Protein AF-A0A6V7KKX5-F1 (afdb_monomer_lite)

Sequence (160 aa):
TLRGASKKEKTPPSAPPELLTILPYDEKRMELMEEILKNMKIQHSIIHQACKALNVCHSNKEFIGSSEEIESERLLLLAQLRKRLLQDELKKLSNPAESDTPPPIVESTECAEVLIEHVGLNLQNPCPRSELMEYFLIAVIQGDNVWGSTAINLSVDAPH

InterPro domains:
  IPR051364 Cytokinesis and Rho signaling-related protein [PTHR21538] (30-105)

Structure (mmCIF, N/CA/C/O backbone):
data_AF-A0A6V7KKX5-F1
#
_entry.id   AF-A0A6V7KKX5-F1
#
loop_
_atom_site.group_PDB
_atom_site.id
_atom_site.type_symbol
_atom_site.label_atom_id
_atom_site.label_alt_id
_atom_site.label_comp_id
_atom_site.label_asym_id
_atom_site.label_entity_id
_atom_site.label_seq_id
_atom_site.pdbx_PDB_ins_code
_atom_site.Cartn_x
_atom_site.Cartn_y
_atom_site.Cartn_z
_atom_site.occupancy
_atom_site.B_iso_or_equiv
_atom_site.auth_seq_id
_atom_site.auth_comp_id
_atom_site.auth_asym_id
_atom_site.auth_atom_id
_atom_site.pdbx_PDB_model_num
ATOM 1 N N . THR A 1 1 ? 83.478 0.604 -52.331 1.00 41.00 1 THR A N 1
ATOM 2 C CA . THR A 1 1 ? 83.406 1.013 -50.910 1.00 41.00 1 THR A CA 1
ATOM 3 C C . THR A 1 1 ? 82.179 1.892 -50.724 1.00 41.00 1 THR A C 1
ATOM 5 O O . THR A 1 1 ? 81.949 2.697 -51.611 1.00 41.00 1 THR A O 1
ATOM 8 N N . LEU A 1 2 ? 81.438 1.716 -49.613 1.00 37.50 2 LEU A N 1
ATOM 9 C CA . LEU A 1 2 ? 80.212 2.422 -49.139 1.00 37.50 2 LEU A CA 1
ATOM 10 C C . LEU A 1 2 ? 78.815 1.851 -49.509 1.00 37.50 2 LEU A C 1
ATOM 12 O O . LEU A 1 2 ? 78.156 2.275 -50.446 1.00 37.50 2 LEU A O 1
ATOM 16 N N . ARG A 1 3 ? 78.408 0.856 -48.698 1.00 33.50 3 ARG A N 1
ATOM 17 C CA . ARG A 1 3 ? 77.183 0.726 -47.861 1.00 33.50 3 ARG A CA 1
ATOM 18 C C . ARG A 1 3 ? 75.946 1.618 -48.137 1.00 33.50 3 ARG A C 1
ATOM 20 O O . ARG A 1 3 ? 76.059 2.835 -48.128 1.00 33.50 3 ARG A O 1
ATOM 27 N N . GLY A 1 4 ? 74.749 1.004 -48.108 1.00 33.97 4 GLY A N 1
ATOM 28 C CA . GLY A 1 4 ? 73.462 1.683 -47.848 1.00 33.97 4 GLY A CA 1
ATOM 29 C C . GLY A 1 4 ? 72.225 0.781 -48.009 1.00 33.97 4 GLY A C 1
ATOM 30 O O . GLY A 1 4 ? 71.868 0.450 -49.127 1.00 33.97 4 GLY A O 1
ATOM 31 N N . ALA A 1 5 ? 71.605 0.357 -46.902 1.00 38.81 5 ALA A N 1
ATOM 32 C CA . ALA A 1 5 ? 70.636 -0.745 -46.782 1.00 38.81 5 ALA A CA 1
ATOM 33 C C . ALA A 1 5 ? 69.156 -0.441 -47.138 1.00 38.81 5 ALA A C 1
ATOM 35 O O . ALA A 1 5 ? 68.693 0.695 -47.065 1.00 38.81 5 ALA A O 1
ATOM 36 N N . SER A 1 6 ? 68.427 -1.528 -47.436 1.00 42.44 6 SER A N 1
ATOM 37 C CA . SER A 1 6 ? 66.994 -1.661 -47.746 1.00 42.44 6 SER A CA 1
ATOM 38 C C . SER A 1 6 ? 66.019 -1.101 -46.700 1.00 42.44 6 SER A C 1
ATOM 40 O O . SER A 1 6 ? 66.249 -1.217 -45.497 1.00 42.44 6 SER A O 1
ATOM 42 N N . LYS A 1 7 ? 64.839 -0.656 -47.158 1.00 42.25 7 LYS A N 1
ATOM 43 C CA . LYS A 1 7 ? 63.625 -0.530 -46.332 1.00 42.25 7 LYS A CA 1
ATOM 44 C C . LYS A 1 7 ? 62.550 -1.518 -46.796 1.00 42.25 7 LYS A C 1
ATOM 46 O O . LYS A 1 7 ? 62.268 -1.623 -47.984 1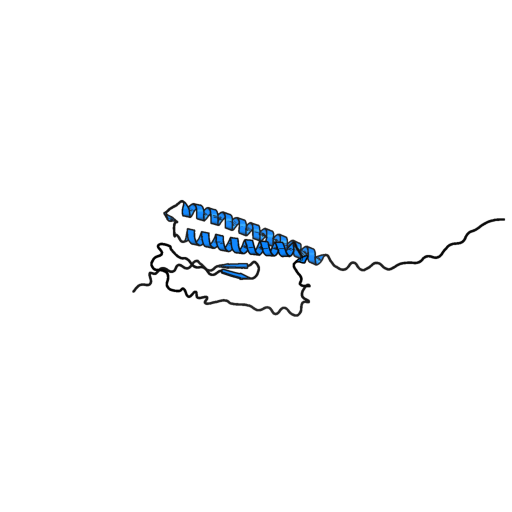.00 42.25 7 LYS A O 1
ATOM 51 N N . LYS A 1 8 ? 62.014 -2.251 -45.815 1.00 39.81 8 LYS A N 1
ATOM 52 C CA . LYS A 1 8 ? 60.920 -3.226 -45.891 1.00 39.81 8 LYS A CA 1
ATOM 53 C C . LYS A 1 8 ? 59.554 -2.533 -45.852 1.00 39.81 8 LYS A C 1
ATOM 55 O O . LYS A 1 8 ? 59.385 -1.518 -45.184 1.00 39.81 8 LYS A O 1
ATOM 60 N N . GLU A 1 9 ? 58.613 -3.173 -46.524 1.00 42.62 9 GLU A N 1
ATOM 61 C CA . GLU A 1 9 ? 57.167 -2.953 -46.575 1.00 42.62 9 GLU A CA 1
ATOM 62 C C . GLU A 1 9 ? 56.462 -3.300 -45.245 1.00 42.62 9 GLU A C 1
ATOM 64 O O . GLU A 1 9 ? 56.857 -4.273 -44.594 1.00 42.62 9 GLU A O 1
ATOM 69 N N . LYS A 1 10 ? 55.421 -2.535 -44.855 1.00 35.72 10 LYS A N 1
ATOM 70 C CA . LYS A 1 10 ? 54.343 -2.968 -43.933 1.00 35.72 10 LYS A CA 1
ATOM 71 C C . LYS A 1 10 ? 53.155 -1.974 -43.909 1.00 35.72 10 LYS A C 1
ATOM 73 O O . LYS A 1 10 ? 53.290 -0.873 -43.389 1.00 35.72 10 LYS A O 1
ATOM 78 N N . THR A 1 11 ? 51.995 -2.363 -44.443 1.00 41.62 11 THR A N 1
ATOM 79 C CA . THR A 1 11 ? 50.636 -1.905 -44.033 1.00 41.62 11 THR A CA 1
ATOM 80 C C . THR A 1 11 ? 50.213 -2.630 -42.734 1.00 41.62 11 THR A C 1
ATOM 82 O O . THR A 1 11 ? 50.917 -3.585 -42.386 1.00 41.62 11 THR A O 1
ATOM 85 N N . PRO A 1 12 ? 49.107 -2.313 -42.001 1.00 64.12 12 PRO A N 1
ATOM 86 C CA . PRO A 1 12 ? 47.961 -1.375 -42.179 1.00 64.12 12 PRO A CA 1
ATOM 87 C C . PRO A 1 12 ? 47.723 -0.567 -40.839 1.00 64.12 12 PRO A C 1
ATOM 89 O O . PRO A 1 12 ? 48.740 -0.347 -40.181 1.00 64.12 12 PRO A O 1
ATOM 92 N N . PRO A 1 13 ? 46.524 -0.173 -40.305 1.00 53.59 13 PRO A N 1
ATOM 93 C CA . PRO A 1 13 ? 45.130 -0.137 -40.801 1.00 53.59 13 PRO A CA 1
ATOM 94 C C . PRO A 1 13 ? 44.250 1.098 -40.417 1.00 53.59 13 PRO A C 1
ATOM 96 O O . PRO A 1 13 ? 44.586 1.915 -39.570 1.00 53.59 13 PRO A O 1
ATOM 99 N N . SER A 1 14 ? 43.075 1.125 -41.065 1.00 43.66 14 SER A N 1
ATOM 100 C CA . SER A 1 14 ? 41.716 1.509 -40.612 1.00 43.66 14 SER A CA 1
ATOM 101 C C . SER A 1 14 ? 41.431 2.845 -39.911 1.00 43.66 14 SER A C 1
ATOM 103 O O . SER A 1 14 ? 41.940 3.148 -38.836 1.00 43.66 14 SER A O 1
ATOM 105 N N . ALA A 1 15 ? 40.454 3.548 -40.493 1.00 55.09 15 ALA A N 1
ATOM 106 C CA . ALA A 1 15 ? 39.715 4.673 -39.933 1.00 55.09 15 ALA A CA 1
ATOM 107 C C . ALA A 1 15 ? 39.167 4.409 -38.510 1.00 55.09 15 ALA A C 1
ATOM 109 O O . ALA A 1 15 ? 38.865 3.257 -38.182 1.00 55.09 15 ALA A O 1
ATOM 110 N N . PRO A 1 16 ? 38.991 5.455 -37.678 1.00 56.84 16 PRO A N 1
ATOM 111 C CA . PRO A 1 16 ? 38.352 5.318 -36.375 1.00 56.84 16 PRO A CA 1
ATOM 112 C C . PRO A 1 16 ? 36.868 4.943 -36.539 1.00 56.84 16 PRO A C 1
ATOM 114 O O . PRO A 1 16 ? 36.201 5.531 -37.394 1.00 56.84 16 PRO A O 1
ATOM 117 N N . PRO A 1 17 ? 36.326 4.021 -35.725 1.00 46.69 17 PRO A N 1
ATOM 118 C CA . PRO A 1 17 ? 34.888 3.831 -35.624 1.00 46.69 17 PRO A CA 1
ATOM 119 C C . PRO A 1 17 ? 34.262 5.080 -34.999 1.00 46.69 17 PRO A C 1
ATOM 121 O O . PRO A 1 17 ? 34.752 5.591 -33.989 1.00 46.69 17 PRO A O 1
ATOM 124 N N . GLU A 1 18 ? 33.177 5.555 -35.603 1.00 46.28 18 GLU A N 1
ATOM 125 C CA . GLU A 1 18 ? 32.271 6.536 -35.018 1.00 46.28 18 GLU A CA 1
ATOM 126 C C . GLU A 1 18 ? 31.894 6.104 -33.595 1.00 46.28 18 GLU A C 1
ATOM 128 O O . GLU A 1 18 ? 31.440 4.982 -33.362 1.00 46.28 18 GLU A O 1
ATOM 133 N N . LEU A 1 19 ? 32.113 7.005 -32.636 1.00 42.16 19 LEU A N 1
ATOM 134 C CA . LEU A 1 19 ? 31.605 6.899 -31.274 1.00 42.16 19 LEU A CA 1
ATOM 135 C C . LEU A 1 19 ? 30.076 6.875 -31.336 1.00 42.16 19 LEU A C 1
ATOM 137 O O . LEU A 1 19 ? 29.421 7.917 -31.338 1.00 42.16 19 LEU A O 1
ATOM 141 N N . LEU A 1 20 ? 29.521 5.668 -31.417 1.00 42.75 20 LEU A N 1
ATOM 142 C CA . LEU A 1 20 ? 28.101 5.423 -31.250 1.00 42.75 20 LEU A CA 1
ATOM 143 C C . LEU A 1 20 ? 27.655 5.997 -29.902 1.00 42.75 20 LEU A C 1
ATOM 145 O O . LEU A 1 20 ? 28.237 5.760 -28.845 1.00 42.75 20 LEU A O 1
ATOM 149 N N . THR A 1 21 ? 26.607 6.792 -29.999 1.00 44.59 21 THR A N 1
ATOM 150 C CA . THR A 1 21 ? 25.854 7.489 -28.968 1.00 44.59 21 THR A CA 1
ATOM 151 C C . THR A 1 21 ? 25.360 6.527 -27.875 1.00 44.59 21 THR A C 1
ATOM 153 O O . THR A 1 21 ? 24.261 5.996 -27.974 1.00 44.59 21 THR A O 1
ATOM 156 N N . ILE A 1 22 ? 26.154 6.281 -26.826 1.00 49.81 22 ILE A N 1
ATOM 157 C CA . ILE A 1 22 ? 25.771 5.396 -25.697 1.00 49.81 22 ILE A CA 1
ATOM 158 C C . ILE A 1 22 ? 25.304 6.184 -24.453 1.00 49.81 22 ILE A C 1
ATOM 160 O O . ILE A 1 22 ? 24.698 5.632 -23.546 1.00 49.81 22 ILE A O 1
ATOM 164 N N . LEU A 1 23 ? 25.484 7.503 -24.413 1.00 48.00 23 LEU A N 1
ATOM 165 C CA . LEU A 1 23 ? 25.345 8.271 -23.169 1.00 48.00 23 LEU A CA 1
ATOM 166 C C . LEU A 1 23 ? 23.920 8.680 -22.706 1.00 48.00 23 LEU A C 1
ATOM 168 O O . LEU A 1 23 ? 23.759 8.865 -21.503 1.00 48.00 23 LEU A O 1
ATOM 172 N N . PRO A 1 24 ? 22.862 8.786 -23.543 1.00 57.12 24 PRO A N 1
ATOM 173 C CA . PRO A 1 24 ? 21.560 9.267 -23.054 1.00 57.12 24 PRO A CA 1
ATOM 174 C C . PRO A 1 24 ? 20.720 8.199 -22.329 1.00 57.12 24 PRO A C 1
ATOM 176 O O . PRO A 1 24 ? 19.731 8.533 -21.679 1.00 57.12 24 PRO A O 1
ATOM 179 N N . TYR A 1 25 ? 21.068 6.913 -22.460 1.00 60.34 25 TYR A N 1
ATOM 180 C CA . TYR A 1 25 ? 20.341 5.819 -21.804 1.00 60.34 25 TYR A CA 1
ATOM 181 C C . TYR A 1 25 ? 20.733 5.673 -20.329 1.00 60.34 25 TYR A C 1
ATOM 183 O O . TYR A 1 25 ? 19.875 5.399 -19.491 1.00 60.34 25 TYR A O 1
ATOM 191 N N . ASP A 1 26 ? 21.999 5.927 -19.999 1.00 76.88 26 ASP A N 1
ATOM 192 C CA . ASP A 1 26 ? 22.492 5.834 -18.624 1.00 76.88 26 ASP A CA 1
ATOM 193 C C . ASP A 1 26 ? 22.019 7.008 -17.755 1.00 76.88 26 ASP A C 1
ATOM 195 O O . ASP A 1 26 ? 21.676 6.798 -16.594 1.00 76.88 26 ASP A O 1
ATOM 199 N N . GLU A 1 27 ? 21.913 8.217 -18.318 1.00 85.19 27 GLU A N 1
ATOM 200 C CA . GLU A 1 27 ? 21.401 9.398 -17.603 1.00 85.19 27 GLU A CA 1
ATOM 201 C C . GLU A 1 27 ? 19.931 9.217 -17.197 1.00 85.19 27 GLU A C 1
ATOM 203 O O . GLU A 1 27 ? 19.605 9.294 -16.015 1.00 85.19 27 GLU A O 1
ATOM 208 N N . LYS A 1 28 ? 19.057 8.829 -18.138 1.00 86.25 28 LYS A N 1
ATOM 209 C CA . LYS A 1 28 ? 17.633 8.562 -17.850 1.00 86.25 28 LYS A CA 1
ATOM 210 C C . LYS A 1 28 ? 17.426 7.445 -16.829 1.00 86.25 28 LYS A C 1
ATOM 212 O O . LYS A 1 28 ? 16.509 7.502 -16.014 1.00 86.25 28 LYS A O 1
ATOM 217 N N . ARG A 1 29 ? 18.261 6.401 -16.871 1.00 87.25 29 ARG A N 1
ATOM 218 C CA . ARG A 1 29 ? 18.219 5.320 -15.876 1.00 87.25 29 ARG A CA 1
ATOM 219 C C . ARG A 1 29 ? 18.624 5.818 -14.499 1.00 87.25 29 ARG A C 1
ATOM 221 O O . ARG A 1 29 ? 17.995 5.434 -13.519 1.00 87.25 29 ARG A O 1
ATOM 228 N N . MET A 1 30 ? 19.654 6.656 -14.426 1.00 89.62 30 MET A N 1
ATOM 229 C CA . MET A 1 30 ? 20.114 7.247 -13.174 1.00 89.62 30 MET A CA 1
ATOM 230 C C . MET A 1 30 ? 19.043 8.152 -12.562 1.00 89.62 30 MET A C 1
ATOM 232 O O . MET A 1 30 ? 18.726 7.984 -11.387 1.00 89.62 30 MET A O 1
ATOM 236 N N . GLU A 1 31 ? 18.418 9.016 -13.364 1.00 92.56 31 GLU A N 1
ATOM 237 C CA . GLU A 1 31 ? 17.291 9.860 -12.941 1.00 92.56 31 GLU A CA 1
ATOM 238 C C . GLU A 1 31 ? 16.135 9.020 -12.377 1.00 92.56 31 GLU A C 1
ATOM 240 O O . GLU A 1 31 ? 15.649 9.286 -11.275 1.00 92.56 31 GLU A O 1
ATOM 245 N N . LEU A 1 32 ? 15.744 7.948 -13.078 1.00 92.81 32 LEU A N 1
ATOM 246 C CA . LEU A 1 32 ? 14.688 7.044 -12.617 1.00 92.81 32 LEU A CA 1
ATOM 247 C C . LEU A 1 32 ? 15.068 6.334 -11.306 1.00 92.81 32 LEU A C 1
ATOM 249 O O . LEU A 1 32 ? 14.247 6.216 -10.396 1.00 92.81 32 LEU A O 1
ATOM 253 N N . MET A 1 33 ? 16.320 5.890 -11.163 1.00 94.12 33 MET A N 1
ATOM 254 C CA . MET A 1 33 ? 16.807 5.294 -9.915 1.00 94.12 33 MET A CA 1
ATOM 255 C C . MET A 1 33 ? 16.768 6.294 -8.752 1.00 94.12 33 MET A C 1
ATOM 257 O O . MET A 1 33 ? 16.365 5.929 -7.645 1.00 94.12 33 MET A O 1
ATOM 261 N N . GLU A 1 34 ? 17.155 7.550 -8.976 1.00 95.69 34 GLU A N 1
ATOM 262 C CA . GLU A 1 34 ? 17.076 8.606 -7.963 1.00 95.69 34 GLU A CA 1
ATOM 263 C C . GLU A 1 34 ? 15.631 8.893 -7.541 1.00 95.69 34 GLU A C 1
ATOM 265 O O . GLU A 1 34 ? 15.350 9.026 -6.342 1.00 95.69 34 GLU A O 1
ATOM 270 N N . GLU A 1 35 ? 14.701 8.929 -8.496 1.00 96.31 35 GLU A N 1
ATOM 271 C CA . GLU A 1 35 ? 13.274 9.093 -8.224 1.00 96.31 35 GLU A CA 1
ATOM 272 C C . GLU A 1 35 ? 12.713 7.927 -7.401 1.00 96.31 35 GLU A C 1
ATOM 274 O O . GLU A 1 35 ? 12.059 8.151 -6.376 1.00 96.31 35 GLU A O 1
ATOM 279 N N . ILE A 1 36 ? 13.043 6.685 -7.762 1.00 96.88 36 ILE A N 1
ATOM 280 C CA . ILE A 1 36 ? 12.647 5.496 -6.996 1.00 96.88 36 ILE A CA 1
ATOM 281 C C . ILE A 1 36 ? 13.186 5.571 -5.565 1.00 96.88 36 ILE A C 1
ATOM 283 O O . ILE A 1 36 ? 12.440 5.352 -4.607 1.00 96.88 36 ILE A O 1
ATOM 287 N N . LEU A 1 37 ? 14.457 5.941 -5.377 1.00 97.38 37 LEU A N 1
ATOM 288 C CA . LEU A 1 37 ? 15.055 6.091 -4.046 1.00 97.38 37 LEU A CA 1
ATOM 289 C C . LEU A 1 37 ? 14.377 7.197 -3.227 1.0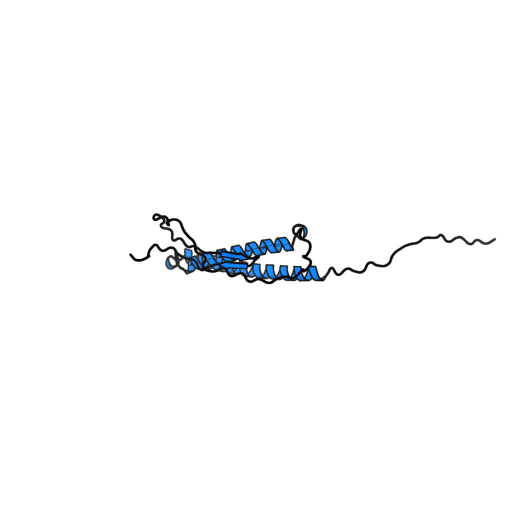0 97.38 37 LEU A C 1
ATOM 291 O O . LEU A 1 37 ? 14.179 7.043 -2.016 1.00 97.38 37 LEU A O 1
ATOM 295 N N . LYS A 1 38 ? 13.997 8.309 -3.860 1.00 98.25 38 LYS A N 1
ATOM 296 C CA . LYS A 1 38 ? 13.216 9.377 -3.224 1.00 98.25 38 LYS A CA 1
ATOM 297 C C . LYS A 1 38 ? 11.840 8.865 -2.796 1.00 98.25 38 LYS A C 1
ATOM 299 O O . LYS A 1 38 ? 11.453 9.066 -1.643 1.00 98.25 38 LYS A O 1
ATOM 304 N N . ASN A 1 39 ? 11.137 8.152 -3.671 1.00 98.00 39 ASN A N 1
ATOM 305 C CA . ASN A 1 39 ? 9.830 7.571 -3.373 1.00 98.00 39 ASN A CA 1
ATOM 306 C C . ASN A 1 39 ? 9.920 6.515 -2.262 1.00 98.00 39 ASN A C 1
ATOM 308 O O . ASN A 1 39 ? 9.077 6.505 -1.363 1.00 98.00 39 ASN A O 1
ATOM 312 N N . MET A 1 40 ? 10.982 5.703 -2.224 1.00 98.06 40 MET A N 1
ATOM 313 C CA . MET A 1 40 ? 11.242 4.764 -1.127 1.00 98.06 40 MET A CA 1
ATOM 314 C C . MET A 1 40 ? 11.402 5.475 0.221 1.00 98.06 40 MET A C 1
ATOM 316 O O . MET A 1 40 ? 10.824 5.020 1.209 1.00 98.06 40 MET A O 1
ATOM 320 N N . LYS A 1 41 ? 12.126 6.604 0.275 1.00 98.50 41 LYS A N 1
ATOM 321 C CA . LYS A 1 41 ? 12.256 7.410 1.506 1.00 98.50 41 LYS A CA 1
ATOM 322 C C . LYS A 1 41 ? 10.899 7.922 1.991 1.00 98.50 41 LYS A C 1
ATOM 324 O O . LYS A 1 41 ? 10.635 7.900 3.193 1.00 98.50 41 LYS A O 1
ATOM 329 N N . ILE A 1 42 ? 10.027 8.340 1.071 1.00 98.44 42 ILE A N 1
ATOM 330 C CA . ILE A 1 42 ? 8.652 8.744 1.399 1.00 98.44 42 ILE A CA 1
ATOM 331 C C . ILE A 1 42 ? 7.892 7.560 2.006 1.00 98.44 42 ILE A C 1
ATOM 333 O O . ILE A 1 42 ? 7.333 7.699 3.094 1.00 98.44 42 ILE A O 1
ATOM 337 N N . GLN A 1 43 ? 7.933 6.381 1.372 1.00 98.50 43 GLN A N 1
ATOM 338 C CA . GLN A 1 43 ? 7.258 5.192 1.906 1.00 98.50 43 GLN A CA 1
ATOM 339 C C . GLN A 1 43 ? 7.805 4.783 3.280 1.00 98.50 43 GLN A C 1
ATOM 341 O O . GLN A 1 43 ? 7.031 4.433 4.164 1.00 98.50 43 GLN A O 1
ATOM 346 N N . HIS A 1 44 ? 9.120 4.873 3.513 1.00 98.50 44 HIS A N 1
ATOM 347 C CA . HIS A 1 44 ? 9.710 4.635 4.837 1.00 98.50 44 HIS A CA 1
ATOM 348 C C . HIS A 1 44 ? 9.174 5.592 5.902 1.00 98.50 44 HIS A C 1
ATOM 350 O O . HIS A 1 44 ? 8.886 5.146 7.012 1.00 98.50 44 HIS A O 1
ATOM 356 N N . SER A 1 45 ? 9.025 6.877 5.573 1.00 98.75 45 SER A N 1
ATOM 357 C CA . SER A 1 45 ? 8.450 7.870 6.486 1.00 98.75 45 SER A CA 1
ATOM 358 C C . SER A 1 45 ? 6.998 7.535 6.833 1.00 98.75 45 SER A C 1
ATOM 360 O O . SER A 1 45 ? 6.645 7.506 8.011 1.00 98.75 45 SER A O 1
ATOM 362 N N . ILE A 1 46 ? 6.179 7.199 5.828 1.00 98.62 46 ILE A N 1
ATOM 363 C CA . ILE A 1 46 ? 4.772 6.815 6.025 1.00 98.62 46 ILE A CA 1
ATOM 364 C C . ILE A 1 46 ? 4.677 5.566 6.904 1.00 98.62 46 ILE A C 1
ATOM 366 O O . ILE A 1 46 ? 3.938 5.568 7.883 1.00 98.62 46 ILE A O 1
ATOM 370 N N . ILE A 1 47 ? 5.473 4.531 6.615 1.00 98.81 47 ILE A N 1
ATOM 371 C CA . ILE A 1 47 ? 5.536 3.305 7.425 1.00 98.81 47 ILE A CA 1
ATOM 372 C C . ILE A 1 47 ? 5.879 3.642 8.877 1.00 98.81 47 ILE A C 1
ATOM 374 O O . ILE A 1 47 ? 5.202 3.184 9.792 1.00 98.81 47 ILE A O 1
ATOM 378 N N . HIS A 1 48 ? 6.909 4.459 9.104 1.00 98.75 48 HIS A N 1
ATOM 379 C CA . HIS A 1 48 ? 7.323 4.827 10.455 1.00 98.75 48 HIS A CA 1
ATOM 380 C C . HIS A 1 48 ? 6.217 5.569 11.217 1.00 98.75 48 HIS A C 1
ATOM 382 O O . HIS A 1 48 ? 5.948 5.257 12.378 1.00 98.75 48 HIS A O 1
ATOM 388 N N . GLN A 1 49 ? 5.560 6.531 10.566 1.00 98.69 49 GLN A N 1
ATOM 389 C CA . GLN A 1 49 ? 4.472 7.304 11.164 1.00 98.69 49 GLN A CA 1
ATOM 390 C C . GLN A 1 49 ? 3.243 6.437 11.449 1.00 98.69 49 GLN A C 1
ATOM 392 O O . GLN A 1 49 ? 2.707 6.516 12.551 1.00 98.69 49 GLN A O 1
ATOM 397 N N . ALA A 1 50 ? 2.853 5.568 10.516 1.00 98.62 50 ALA A N 1
ATOM 398 C CA . ALA A 1 50 ? 1.741 4.640 10.694 1.00 98.62 50 ALA A CA 1
ATOM 399 C C . ALA A 1 50 ? 2.009 3.656 11.842 1.00 98.62 50 ALA A C 1
ATOM 4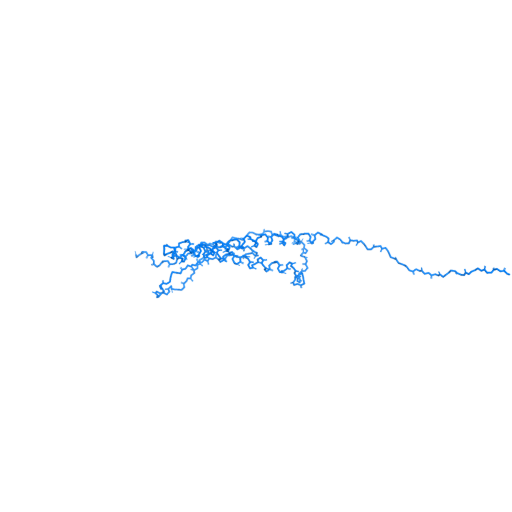01 O O . ALA A 1 50 ? 1.172 3.502 12.725 1.00 98.62 50 ALA A O 1
ATOM 402 N N . CYS A 1 51 ? 3.210 3.071 11.924 1.00 98.56 51 CYS A N 1
ATOM 403 C CA . CYS A 1 51 ? 3.587 2.225 13.060 1.00 98.56 51 CYS A CA 1
ATOM 404 C C . CYS A 1 51 ? 3.546 2.987 14.392 1.00 98.56 51 CYS A C 1
ATOM 406 O O . CYS A 1 51 ? 3.116 2.441 15.406 1.00 98.56 51 CYS A O 1
ATOM 408 N N . LYS A 1 52 ? 3.980 4.253 14.413 1.00 98.44 52 LYS A N 1
ATOM 409 C CA . LYS A 1 52 ? 3.898 5.084 15.619 1.00 98.44 52 LYS A CA 1
ATOM 410 C C . LYS A 1 52 ? 2.445 5.354 16.016 1.00 98.44 52 LYS A C 1
ATOM 412 O O . LYS A 1 52 ? 2.138 5.265 17.201 1.00 98.44 52 LYS A O 1
ATOM 417 N N . ALA A 1 53 ? 1.576 5.658 15.055 1.00 98.12 53 ALA A N 1
ATOM 418 C CA . ALA A 1 53 ? 0.148 5.854 15.290 1.00 98.12 53 ALA A CA 1
ATOM 419 C C . ALA A 1 53 ? -0.508 4.576 15.832 1.00 98.12 53 ALA A C 1
ATOM 421 O O . ALA A 1 53 ? -1.183 4.639 16.854 1.00 98.12 53 ALA A O 1
ATOM 422 N N . LEU A 1 54 ? -0.209 3.412 15.249 1.00 98.06 54 LEU A N 1
ATOM 423 C CA . LEU A 1 54 ? -0.696 2.116 15.736 1.00 98.06 54 LEU A CA 1
ATOM 424 C C . LEU A 1 54 ? -0.242 1.823 17.162 1.00 98.06 54 LEU A C 1
ATOM 426 O O . LEU A 1 54 ? -1.046 1.425 17.995 1.00 98.06 54 LEU A O 1
ATOM 430 N N . ASN A 1 55 ? 1.022 2.094 17.492 1.00 97.88 55 ASN A N 1
ATOM 431 C CA . ASN A 1 55 ? 1.500 1.933 18.865 1.00 97.88 55 ASN A CA 1
ATOM 432 C C . ASN A 1 55 ? 0.722 2.818 19.854 1.00 97.88 55 ASN A C 1
ATOM 434 O O . ASN A 1 55 ? 0.441 2.383 20.970 1.00 97.88 55 ASN A O 1
ATOM 438 N N . VAL A 1 56 ? 0.362 4.045 19.457 1.00 97.25 56 VAL A N 1
ATOM 439 C CA . VAL A 1 56 ? -0.500 4.929 20.259 1.00 97.25 56 VAL A CA 1
ATOM 440 C C . VAL A 1 56 ? -1.917 4.364 20.367 1.00 97.25 56 VAL A C 1
ATOM 442 O O . VAL A 1 56 ? -2.472 4.396 21.464 1.00 97.25 56 VAL A O 1
ATOM 445 N N . CYS A 1 57 ? -2.475 3.820 19.282 1.00 96.75 57 CYS A N 1
ATOM 446 C CA . CYS A 1 57 ? -3.814 3.232 19.281 1.00 96.75 57 CYS A CA 1
ATOM 447 C C . CYS A 1 57 ? -3.881 2.013 20.210 1.00 96.75 57 CYS A C 1
ATOM 449 O O . CYS A 1 57 ? -4.692 1.971 21.126 1.00 96.75 57 CYS A O 1
ATOM 451 N N . HIS A 1 58 ? -2.931 1.085 20.087 1.00 95.19 58 HIS A N 1
ATOM 452 C CA . HIS A 1 58 ? -2.878 -0.118 20.921 1.00 95.19 58 HIS A CA 1
ATOM 453 C C . HIS A 1 58 ? -2.583 0.166 22.404 1.00 95.19 58 HIS A C 1
ATOM 455 O O . HIS A 1 58 ? -2.926 -0.638 23.269 1.00 95.19 58 HIS A O 1
ATOM 461 N N . SER A 1 59 ? -1.939 1.295 22.725 1.00 96.50 59 SER A N 1
ATOM 462 C CA . SER A 1 59 ? -1.640 1.671 24.118 1.00 96.50 59 SER A CA 1
ATOM 463 C C . SER A 1 59 ? -2.829 2.313 24.840 1.00 96.50 59 SER A C 1
ATOM 465 O O . SER A 1 59 ? -2.810 2.424 26.066 1.00 96.50 59 SER A O 1
ATOM 467 N N . ASN A 1 60 ? -3.855 2.742 24.104 1.00 94.75 60 ASN A N 1
ATOM 468 C CA . ASN A 1 60 ? -4.966 3.540 24.609 1.00 94.75 60 ASN A CA 1
ATOM 469 C C . ASN A 1 60 ? -6.290 2.868 24.248 1.00 94.75 60 ASN A C 1
ATOM 471 O O . ASN A 1 60 ? -6.668 2.807 23.085 1.00 94.75 60 ASN A O 1
ATOM 475 N N . LYS A 1 61 ? -7.041 2.420 25.257 1.00 92.38 61 LYS A N 1
ATOM 476 C CA . LYS A 1 61 ? -8.293 1.671 25.049 1.00 92.38 61 LYS A CA 1
ATOM 477 C C . LYS A 1 61 ? -9.336 2.407 24.199 1.00 92.38 61 LYS A C 1
ATOM 479 O O . LYS A 1 61 ? -10.165 1.752 23.588 1.00 92.38 61 LYS A O 1
ATOM 484 N N . GLU A 1 62 ? -9.291 3.737 24.175 1.00 92.44 62 GLU A N 1
ATOM 485 C CA . GLU A 1 62 ? -10.197 4.585 23.388 1.00 92.44 62 GLU A CA 1
ATOM 486 C C . GLU A 1 62 ? -9.994 4.450 21.872 1.00 92.44 62 GLU A C 1
ATOM 488 O O . GLU A 1 62 ? -10.911 4.744 21.113 1.00 92.44 62 GLU A O 1
ATOM 493 N N . PHE A 1 63 ? -8.818 3.994 21.433 1.00 93.00 63 PHE A N 1
ATOM 494 C CA . PHE A 1 63 ? -8.468 3.866 20.017 1.00 93.00 63 PHE A CA 1
ATOM 495 C C . PHE A 1 63 ? -8.494 2.418 19.509 1.00 93.00 63 PHE A C 1
ATOM 497 O O . PHE A 1 63 ? -8.218 2.183 18.340 1.00 93.00 63 PHE A O 1
ATOM 504 N N . ILE A 1 64 ? -8.828 1.442 20.359 1.00 89.88 64 ILE A N 1
ATOM 505 C CA . ILE A 1 64 ? -8.966 0.044 19.935 1.00 89.88 64 ILE A CA 1
ATOM 506 C C . ILE A 1 64 ? -10.290 -0.118 19.177 1.00 89.88 64 ILE A C 1
ATOM 508 O O . ILE A 1 64 ? -11.356 0.221 19.688 1.00 89.88 64 ILE A O 1
ATOM 512 N N . GLY A 1 65 ? -10.218 -0.655 17.966 1.00 86.81 65 GLY A N 1
ATOM 513 C CA . GLY A 1 65 ? -11.299 -0.761 16.992 1.00 86.81 65 GLY A CA 1
ATOM 514 C C . GLY A 1 65 ? -11.694 0.570 16.348 1.00 86.81 65 GLY A C 1
ATOM 515 O O . GLY A 1 65 ? -12.706 0.613 15.646 1.00 86.81 65 GLY A O 1
ATOM 516 N N . SER A 1 66 ? -10.960 1.660 16.601 1.00 92.38 66 SER A N 1
ATOM 517 C CA . SER A 1 66 ? -11.340 2.992 16.126 1.00 92.38 66 SER A CA 1
ATOM 518 C C . SER A 1 66 ? -10.952 3.212 14.665 1.00 92.38 66 SER A C 1
ATOM 520 O O . SER A 1 66 ? -10.085 2.536 14.112 1.00 92.38 66 SER A O 1
ATOM 522 N N . SER A 1 67 ? -11.571 4.205 14.021 1.00 92.50 67 SER A N 1
ATOM 523 C CA . SER A 1 67 ? -11.236 4.556 12.636 1.00 92.50 67 SER A CA 1
ATOM 524 C C . SER A 1 67 ? -9.759 4.921 12.456 1.00 92.50 67 SER A C 1
ATOM 526 O O . SER A 1 67 ? -9.175 4.635 11.419 1.00 92.50 67 SER A O 1
ATOM 528 N N . GLU A 1 68 ? -9.139 5.509 13.477 1.00 95.25 68 GLU A N 1
ATOM 529 C CA . GLU A 1 68 ? -7.736 5.901 13.500 1.00 95.25 68 GLU A CA 1
ATOM 530 C C . GLU A 1 68 ? -6.801 4.692 13.475 1.00 95.25 68 GLU A C 1
ATOM 532 O O . GLU A 1 68 ? -5.795 4.723 12.762 1.00 95.25 68 GLU A O 1
ATOM 537 N N . GLU A 1 69 ? -7.129 3.626 14.209 1.00 95.69 69 GLU A N 1
ATOM 538 C CA . GLU A 1 69 ? -6.380 2.367 14.168 1.00 95.69 69 GLU A CA 1
ATOM 539 C C . GLU A 1 69 ? -6.466 1.757 12.768 1.00 95.69 69 GLU A C 1
ATOM 541 O O . GLU A 1 69 ? -5.439 1.545 12.121 1.00 95.69 69 GLU A O 1
ATOM 546 N N . ILE A 1 70 ? -7.684 1.597 12.249 1.00 95.50 70 ILE A N 1
ATOM 547 C CA . ILE A 1 70 ? -7.936 0.980 10.941 1.00 95.50 70 ILE A CA 1
ATOM 548 C C . ILE A 1 70 ? -7.295 1.776 9.800 1.00 95.50 70 ILE A C 1
ATOM 550 O O . ILE A 1 70 ? -6.670 1.211 8.897 1.00 95.50 70 ILE A O 1
ATOM 554 N N . GLU A 1 71 ? -7.391 3.103 9.830 1.00 95.75 71 GLU A N 1
ATOM 555 C CA . GLU A 1 71 ? -6.756 3.957 8.830 1.00 95.75 71 GLU A CA 1
ATOM 556 C C . GLU A 1 71 ? -5.228 3.910 8.927 1.00 95.75 71 GLU A C 1
ATOM 558 O O . GLU A 1 71 ? -4.551 3.941 7.893 1.00 95.75 71 GLU A O 1
ATOM 563 N N . SER A 1 72 ? -4.675 3.761 10.134 1.00 97.88 72 SER A N 1
ATOM 564 C CA . SER A 1 72 ? -3.236 3.571 10.334 1.00 97.88 72 SER A CA 1
ATOM 565 C C . SER A 1 72 ? -2.761 2.220 9.790 1.00 97.88 72 SER A C 1
ATOM 567 O O . SER A 1 72 ? -1.730 2.172 9.114 1.00 97.88 72 SER A O 1
ATOM 569 N N . GLU A 1 73 ? -3.514 1.138 10.003 1.00 97.19 73 GLU A N 1
ATOM 570 C CA . GLU A 1 73 ? -3.227 -0.180 9.418 1.00 97.19 73 GLU A CA 1
ATOM 571 C C . GLU A 1 73 ? -3.298 -0.142 7.892 1.00 97.19 73 GLU A C 1
ATOM 573 O O . GLU A 1 73 ? -2.394 -0.623 7.202 1.00 97.19 73 GLU A O 1
ATOM 578 N N . ARG A 1 74 ? -4.332 0.501 7.343 1.00 97.75 74 ARG A N 1
ATOM 579 C CA . ARG A 1 74 ? -4.496 0.669 5.898 1.00 97.75 74 ARG A CA 1
ATOM 580 C C . ARG A 1 74 ? -3.339 1.470 5.294 1.00 97.75 74 ARG A C 1
ATOM 582 O O . ARG A 1 74 ? -2.777 1.045 4.285 1.00 97.75 74 ARG A O 1
ATOM 589 N N . LEU A 1 75 ? -2.942 2.596 5.896 1.00 98.25 75 LEU A N 1
ATOM 590 C CA . LEU A 1 75 ? -1.784 3.376 5.437 1.00 98.25 75 LEU A CA 1
ATOM 591 C C . LEU A 1 75 ? -0.496 2.552 5.484 1.00 98.25 75 LEU A C 1
ATOM 593 O O . LEU A 1 75 ? 0.292 2.586 4.534 1.00 98.25 75 LEU A O 1
ATOM 597 N N . LEU A 1 76 ? -0.294 1.794 6.565 1.00 98.50 76 LEU A N 1
ATOM 598 C CA . LEU A 1 76 ? 0.858 0.914 6.714 1.00 98.50 76 LEU A CA 1
ATOM 599 C C . LEU A 1 76 ? 0.903 -0.130 5.593 1.00 98.50 76 LEU A C 1
ATOM 601 O O . LEU A 1 76 ? 1.949 -0.292 4.960 1.00 98.50 76 LEU A O 1
ATOM 605 N N . LEU A 1 77 ? -0.222 -0.789 5.307 1.00 98.38 77 LEU A N 1
ATOM 606 C CA . LEU A 1 77 ? -0.335 -1.777 4.238 1.00 98.38 77 LEU A CA 1
ATOM 607 C C . LEU A 1 77 ? 0.010 -1.170 2.873 1.00 98.38 77 LEU A C 1
ATOM 609 O O . LEU A 1 77 ? 0.883 -1.689 2.177 1.00 98.38 77 LEU A O 1
ATOM 613 N N . LEU A 1 78 ? -0.634 -0.063 2.490 1.00 98.38 78 LEU A N 1
ATOM 614 C CA . LEU A 1 78 ? -0.424 0.561 1.177 1.00 98.38 78 LEU A CA 1
ATOM 615 C C . LEU A 1 78 ? 1.028 1.024 0.997 1.00 98.38 78 LEU A C 1
ATOM 617 O O . LEU A 1 78 ? 1.627 0.786 -0.055 1.00 98.38 78 LEU A O 1
ATOM 621 N N . ALA A 1 79 ? 1.628 1.611 2.035 1.00 98.56 79 ALA A N 1
ATOM 622 C CA . ALA A 1 79 ? 3.021 2.043 1.993 1.00 98.56 79 ALA A CA 1
ATOM 623 C C . ALA A 1 79 ? 3.998 0.859 1.891 1.00 98.56 79 ALA A C 1
ATOM 625 O O . ALA A 1 79 ? 4.994 0.933 1.167 1.00 98.56 79 ALA A O 1
ATOM 626 N N . GLN A 1 80 ? 3.716 -0.261 2.565 1.00 98.50 80 GLN A N 1
ATOM 627 C CA . GLN A 1 80 ? 4.501 -1.493 2.440 1.00 98.50 80 GLN A CA 1
ATOM 628 C C . GLN A 1 80 ? 4.384 -2.121 1.047 1.00 98.50 80 GLN A C 1
ATOM 630 O O . GLN A 1 80 ? 5.403 -2.542 0.493 1.00 98.50 80 GLN A O 1
ATOM 635 N N . LEU A 1 81 ? 3.177 -2.165 0.469 1.00 98.38 81 LEU A N 1
ATOM 636 C CA . LEU A 1 81 ? 2.957 -2.630 -0.903 1.00 98.38 81 LEU A CA 1
ATOM 637 C C . LEU A 1 81 ? 3.773 -1.787 -1.886 1.00 98.38 81 LEU A C 1
ATOM 639 O O . LEU A 1 81 ? 4.572 -2.335 -2.643 1.00 98.38 81 LEU A O 1
ATOM 643 N N . ARG A 1 82 ? 3.640 -0.458 -1.814 1.00 98.31 82 ARG A N 1
ATOM 644 C CA . ARG A 1 82 ? 4.344 0.467 -2.706 1.00 98.31 82 ARG A CA 1
ATOM 645 C C . ARG A 1 82 ? 5.857 0.378 -2.558 1.00 98.31 82 ARG A C 1
ATOM 647 O O . ARG A 1 82 ? 6.571 0.307 -3.551 1.00 98.31 82 ARG A O 1
ATOM 654 N N . LYS A 1 83 ? 6.360 0.316 -1.323 1.00 98.31 83 LYS A N 1
ATOM 655 C CA . LYS A 1 83 ? 7.792 0.131 -1.063 1.00 98.31 83 LYS A CA 1
ATOM 656 C C . LYS A 1 83 ? 8.324 -1.148 -1.712 1.00 98.31 83 LYS A C 1
ATOM 658 O O . LYS A 1 83 ? 9.406 -1.103 -2.286 1.00 98.31 83 LYS A O 1
ATOM 663 N N . ARG A 1 84 ? 7.592 -2.264 -1.628 1.00 98.19 84 ARG A N 1
ATOM 664 C CA . ARG A 1 84 ? 8.003 -3.532 -2.250 1.00 98.19 84 ARG A CA 1
ATOM 665 C C . ARG A 1 84 ? 8.127 -3.390 -3.768 1.00 98.19 84 ARG A C 1
ATOM 667 O O . ARG A 1 84 ? 9.144 -3.781 -4.321 1.00 98.19 84 ARG A O 1
ATOM 674 N N . LEU A 1 85 ? 7.140 -2.768 -4.410 1.00 97.81 85 LEU A N 1
ATOM 675 C CA . LEU A 1 85 ? 7.145 -2.554 -5.861 1.00 97.81 85 LEU A CA 1
ATOM 676 C C . LEU A 1 85 ? 8.320 -1.669 -6.305 1.00 97.81 85 LEU A C 1
ATOM 678 O O . LEU A 1 85 ? 9.027 -2.021 -7.243 1.00 97.81 85 LEU A O 1
ATOM 682 N N . LEU A 1 86 ? 8.593 -0.586 -5.568 1.00 97.62 86 LEU A N 1
ATOM 683 C CA . LEU A 1 86 ? 9.759 0.277 -5.798 1.00 97.62 86 LEU A CA 1
ATOM 684 C C . LEU A 1 86 ? 11.089 -0.483 -5.642 1.00 97.62 86 LEU A C 1
ATOM 686 O O . LEU A 1 86 ? 12.029 -0.257 -6.399 1.00 97.62 86 LEU A O 1
ATOM 690 N N . GLN A 1 87 ? 11.185 -1.399 -4.672 1.00 96.62 87 GLN A N 1
ATOM 691 C CA . GLN A 1 87 ? 12.372 -2.246 -4.500 1.00 96.62 87 GLN A CA 1
ATOM 692 C C . GLN A 1 87 ? 12.569 -3.201 -5.680 1.00 96.62 87 GLN A C 1
ATOM 694 O O . GLN A 1 87 ? 13.700 -3.383 -6.136 1.00 96.62 87 GLN A O 1
ATOM 699 N N . ASP A 1 88 ? 11.484 -3.790 -6.180 1.00 95.00 88 ASP A N 1
ATOM 700 C CA . ASP A 1 88 ? 11.522 -4.686 -7.334 1.00 95.00 88 ASP A CA 1
ATOM 701 C C . ASP A 1 88 ? 11.932 -3.930 -8.607 1.00 95.00 88 ASP A C 1
ATOM 703 O O . ASP A 1 88 ? 12.741 -4.428 -9.391 1.00 95.00 88 ASP A O 1
ATOM 707 N N . GLU A 1 89 ? 11.434 -2.708 -8.800 1.00 93.56 89 GLU A N 1
ATOM 708 C CA . GLU A 1 89 ? 11.822 -1.842 -9.915 1.00 93.56 89 GLU A CA 1
ATOM 709 C C . GLU A 1 89 ? 13.294 -1.416 -9.833 1.00 93.56 89 GLU A C 1
ATOM 711 O O . GLU A 1 89 ? 14.037 -1.559 -10.806 1.00 93.56 89 GLU A O 1
ATOM 716 N N . LEU A 1 90 ? 13.762 -1.001 -8.652 1.00 93.88 90 LEU A N 1
ATOM 717 C CA . LEU A 1 90 ? 15.167 -0.654 -8.436 1.00 93.88 90 LEU A CA 1
ATOM 718 C C . LEU A 1 90 ? 16.099 -1.833 -8.741 1.00 93.88 90 LEU A C 1
ATOM 720 O O . LEU A 1 90 ? 17.172 -1.649 -9.322 1.00 93.88 90 LEU A O 1
ATOM 724 N N . LYS A 1 91 ? 15.693 -3.054 -8.371 1.00 91.75 91 LYS A N 1
ATOM 725 C CA . LYS A 1 91 ? 16.450 -4.274 -8.666 1.00 91.75 91 LYS A CA 1
ATOM 726 C C . LYS A 1 91 ? 16.549 -4.515 -10.175 1.00 91.75 91 LYS A C 1
ATOM 728 O O . LYS A 1 91 ? 17.646 -4.791 -10.660 1.00 91.75 91 LYS A O 1
ATOM 733 N N . LYS A 1 92 ? 15.449 -4.347 -10.919 1.00 89.50 92 LYS A N 1
ATOM 734 C CA . LYS A 1 92 ? 15.434 -4.453 -12.391 1.00 89.50 92 LYS A CA 1
ATOM 735 C C . LYS A 1 92 ? 16.355 -3.419 -13.046 1.00 89.50 92 LYS A C 1
ATOM 737 O O . LYS A 1 92 ? 17.086 -3.745 -13.976 1.00 89.50 92 LYS A O 1
ATOM 742 N N . LEU A 1 93 ? 16.371 -2.186 -12.537 1.00 87.00 93 LEU A N 1
ATOM 743 C CA . LEU A 1 93 ? 17.250 -1.127 -13.046 1.00 87.00 93 LEU A CA 1
ATOM 744 C C . LEU A 1 93 ? 18.724 -1.338 -12.682 1.00 87.00 93 LEU A C 1
ATOM 746 O O . LEU A 1 93 ? 19.602 -0.933 -13.442 1.00 87.00 93 LEU A O 1
ATOM 750 N N . SER A 1 94 ? 19.009 -2.001 -11.563 1.00 84.88 94 SER A N 1
ATOM 751 C CA . SER A 1 94 ? 20.383 -2.299 -11.140 1.00 84.88 94 SER A CA 1
ATOM 752 C C . SER A 1 94 ? 20.990 -3.492 -11.892 1.00 84.88 94 SER A C 1
ATOM 754 O O . SER A 1 94 ? 22.202 -3.530 -12.089 1.00 84.88 94 SER A O 1
ATOM 756 N N . ASN A 1 95 ? 20.160 -4.435 -12.356 1.00 82.44 95 ASN A N 1
ATOM 757 C CA . ASN A 1 95 ? 20.587 -5.655 -13.048 1.00 82.44 95 ASN A CA 1
ATOM 758 C C . ASN A 1 95 ? 20.036 -5.714 -14.489 1.00 82.44 95 ASN A C 1
ATOM 760 O O . ASN A 1 95 ? 19.057 -6.417 -14.744 1.00 82.44 95 ASN A O 1
ATOM 764 N N . PRO A 1 96 ? 20.676 -5.047 -15.470 1.00 64.25 96 PRO A N 1
ATOM 765 C CA . PRO A 1 96 ? 20.202 -5.032 -16.860 1.00 64.25 96 PRO A CA 1
ATOM 766 C C . PRO A 1 96 ? 20.224 -6.410 -17.548 1.00 64.25 96 PRO A C 1
ATOM 768 O O . PRO A 1 96 ? 19.602 -6.577 -18.589 1.00 64.25 96 PRO A O 1
ATOM 771 N N . ALA A 1 97 ? 20.918 -7.403 -16.980 1.00 63.28 97 ALA A N 1
ATOM 772 C CA . ALA A 1 97 ? 20.962 -8.767 -17.510 1.00 63.28 97 ALA A CA 1
ATOM 773 C C . ALA A 1 97 ? 19.668 -9.574 -17.271 1.00 63.28 97 ALA A C 1
ATOM 775 O O . ALA A 1 97 ? 19.500 -10.621 -17.880 1.00 63.28 97 ALA A O 1
ATOM 776 N N . GLU A 1 98 ? 18.762 -9.110 -16.399 1.00 54.12 98 GLU A N 1
ATOM 777 C CA . GLU A 1 98 ? 17.436 -9.724 -16.194 1.00 54.12 98 GLU A CA 1
ATOM 778 C C . GLU A 1 98 ? 16.342 -9.080 -17.074 1.00 54.12 98 GLU A C 1
ATOM 780 O O . GLU A 1 98 ? 15.207 -9.555 -17.097 1.00 54.12 98 GLU A O 1
ATOM 785 N N . SER A 1 99 ? 16.657 -8.010 -17.819 1.00 53.91 99 SER A N 1
ATOM 786 C CA . SER A 1 99 ? 15.745 -7.400 -18.792 1.00 53.91 99 SER A CA 1
ATOM 787 C C . SER A 1 99 ? 16.050 -7.913 -20.202 1.00 53.91 99 SER A C 1
ATOM 789 O O . SER A 1 99 ? 16.691 -7.224 -20.989 1.00 53.91 99 SER A O 1
ATOM 791 N N . ASP A 1 100 ? 15.583 -9.120 -20.526 1.00 47.19 100 ASP A N 1
ATOM 792 C CA . ASP A 1 100 ? 15.740 -9.784 -21.839 1.00 47.19 100 ASP A CA 1
ATOM 793 C C . ASP A 1 100 ? 14.969 -9.111 -23.000 1.00 47.19 100 ASP A C 1
ATOM 795 O O . ASP A 1 100 ? 14.842 -9.660 -24.094 1.00 47.19 100 ASP A O 1
ATOM 799 N N . THR A 1 101 ? 14.433 -7.908 -22.802 1.00 53.03 101 THR A N 1
ATOM 800 C CA . THR A 1 101 ? 13.702 -7.175 -23.839 1.00 53.03 101 THR A CA 1
ATOM 801 C C . THR A 1 101 ? 14.576 -6.081 -24.452 1.00 53.03 101 THR A C 1
ATOM 803 O O . THR A 1 101 ? 14.929 -5.135 -23.740 1.00 53.03 101 THR A O 1
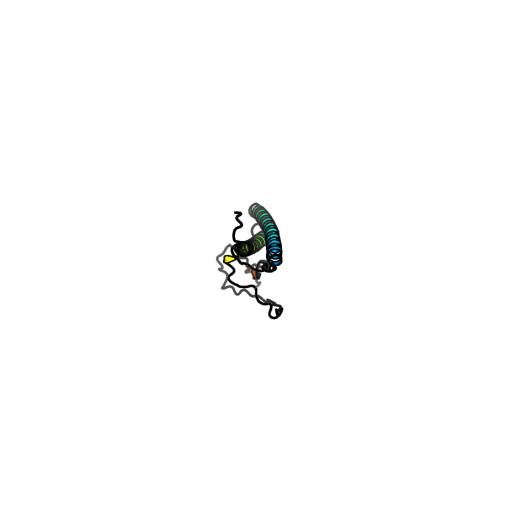ATOM 806 N N . PRO A 1 102 ? 14.902 -6.152 -25.761 1.00 50.19 102 PRO A N 1
ATOM 807 C CA . PRO A 1 102 ? 15.482 -5.016 -26.469 1.00 50.19 102 PRO A CA 1
ATOM 808 C C . PRO A 1 102 ? 14.545 -3.800 -26.352 1.00 50.19 102 PRO A C 1
ATOM 810 O O . PRO A 1 102 ? 13.330 -3.987 -26.225 1.00 50.19 102 PRO A O 1
ATOM 813 N N . PRO A 1 103 ? 15.074 -2.558 -26.369 1.00 55.53 103 PRO A N 1
ATOM 814 C CA . PRO A 1 103 ? 14.239 -1.364 -26.308 1.00 55.53 103 PRO A CA 1
ATOM 815 C C . PRO A 1 103 ? 13.184 -1.442 -27.420 1.00 55.53 103 PRO A C 1
ATOM 817 O O . PRO A 1 103 ? 13.551 -1.717 -28.568 1.00 55.53 103 PRO A O 1
ATOM 820 N N . PRO A 1 104 ? 11.888 -1.256 -27.109 1.00 52.34 104 PRO A N 1
ATOM 821 C CA . PRO A 1 104 ? 10.854 -1.331 -28.122 1.00 52.34 104 PRO A CA 1
ATOM 822 C C . PRO A 1 104 ? 11.144 -0.269 -29.181 1.00 52.34 104 PRO A C 1
ATOM 824 O O . PRO A 1 104 ? 11.284 0.918 -28.875 1.00 52.34 104 PRO A O 1
ATOM 827 N N . ILE A 1 105 ? 11.260 -0.714 -30.433 1.00 59.50 105 ILE A N 1
ATOM 828 C CA . ILE A 1 105 ? 11.134 0.162 -31.593 1.00 59.50 105 ILE A CA 1
ATOM 829 C C . ILE A 1 105 ? 9.783 0.857 -31.413 1.00 59.50 105 ILE A C 1
ATOM 831 O O . ILE A 1 105 ? 8.765 0.186 -31.250 1.00 59.50 105 ILE A O 1
ATOM 835 N N . VAL A 1 106 ? 9.796 2.188 -31.327 1.00 59.22 106 VAL A N 1
ATOM 836 C CA . VAL A 1 106 ? 8.608 3.000 -31.046 1.00 59.22 106 VAL A CA 1
ATOM 837 C C . VAL A 1 106 ? 7.690 2.960 -32.269 1.00 59.22 106 VAL A C 1
ATOM 839 O O . VAL A 1 106 ? 7.724 3.847 -33.117 1.00 59.22 106 VAL A O 1
ATOM 842 N N . GLU A 1 107 ? 6.887 1.909 -32.384 1.00 56.25 107 GLU A N 1
ATOM 843 C CA . GLU A 1 107 ? 5.707 1.885 -33.239 1.00 56.25 107 GLU A CA 1
ATOM 844 C C . GLU A 1 107 ? 4.534 2.398 -32.402 1.00 56.25 107 GLU A C 1
ATOM 846 O O . GLU A 1 107 ? 4.075 1.726 -31.485 1.00 56.25 107 GLU A O 1
ATOM 851 N N . SER A 1 108 ? 4.137 3.646 -32.685 1.00 63.59 108 SER A N 1
ATOM 852 C CA . SER A 1 108 ? 2.886 4.304 -32.273 1.00 63.59 108 SER A CA 1
ATOM 853 C C . SER A 1 108 ? 2.284 3.812 -30.952 1.00 63.59 108 SER A C 1
ATOM 855 O O . SER A 1 108 ? 1.421 2.938 -30.930 1.00 63.59 108 SER A O 1
ATOM 857 N N . THR A 1 109 ? 2.701 4.427 -29.845 1.00 67.38 109 THR A N 1
ATOM 858 C CA . THR A 1 109 ? 2.059 4.244 -28.543 1.00 67.38 109 THR A CA 1
ATOM 859 C C . THR A 1 109 ? 0.656 4.850 -28.589 1.00 67.38 109 THR A C 1
ATOM 861 O O . THR A 1 109 ? 0.489 6.067 -28.525 1.00 67.38 109 THR A O 1
ATOM 864 N N . GLU A 1 110 ? -0.363 4.009 -28.741 1.00 81.12 110 GLU A N 1
ATOM 865 C CA . GLU A 1 110 ? -1.753 4.408 -28.539 1.00 81.12 110 GLU A CA 1
ATOM 866 C C . GLU A 1 110 ? -1.990 4.562 -27.031 1.00 81.12 110 GLU A C 1
ATOM 868 O O . GLU A 1 110 ? -1.860 3.610 -26.260 1.00 81.12 110 GLU A O 1
ATOM 873 N N . CYS A 1 111 ? -2.267 5.787 -26.586 1.00 83.19 111 CYS A N 1
ATOM 874 C CA . CYS A 1 111 ? -2.632 6.046 -25.198 1.00 83.19 111 CYS A CA 1
ATOM 875 C C . CYS A 1 111 ? -4.109 5.690 -24.998 1.00 83.19 111 CYS A C 1
ATOM 877 O O . CYS A 1 111 ? -4.973 6.284 -25.640 1.00 83.19 111 CYS A O 1
ATOM 879 N N . ALA A 1 112 ? -4.393 4.769 -24.080 1.00 85.56 112 ALA A N 1
ATOM 880 C CA . ALA A 1 112 ? -5.746 4.431 -23.653 1.00 85.56 112 ALA A CA 1
ATOM 881 C C . ALA A 1 112 ? -5.915 4.712 -22.156 1.00 85.56 112 ALA A C 1
ATOM 883 O O . ALA A 1 112 ? -4.988 4.521 -21.367 1.00 85.56 112 ALA A O 1
ATOM 884 N N . GLU A 1 113 ? -7.106 5.157 -21.769 1.00 89.44 113 GLU A N 1
ATOM 885 C CA . GLU A 1 113 ? -7.499 5.332 -20.373 1.00 89.44 113 GLU A CA 1
ATOM 886 C C . GLU A 1 113 ? -8.309 4.116 -19.916 1.00 89.44 113 GLU A C 1
ATOM 888 O O . GLU A 1 113 ? -9.173 3.621 -20.642 1.00 89.44 113 GLU A O 1
ATOM 893 N N . VAL A 1 114 ? -8.027 3.627 -18.708 1.00 90.81 114 VAL A N 1
ATOM 894 C CA . VAL A 1 114 ? -8.761 2.518 -18.093 1.00 90.81 114 VAL A CA 1
ATOM 895 C C . VAL A 1 114 ? -9.435 3.030 -16.832 1.00 90.81 114 VAL A C 1
ATOM 897 O O . VAL A 1 114 ? -8.766 3.426 -15.880 1.00 90.81 114 VAL A O 1
ATOM 900 N N . LEU A 1 115 ? -10.765 2.982 -16.824 1.00 93.12 115 LEU A N 1
ATOM 901 C CA . LEU A 1 115 ? -11.591 3.349 -15.682 1.00 93.12 115 LEU A CA 1
ATOM 902 C C . LEU A 1 115 ? -12.131 2.082 -15.013 1.00 93.12 115 LEU A C 1
ATOM 904 O O . LEU A 1 115 ? -12.794 1.264 -15.652 1.00 93.12 115 LEU A O 1
ATOM 908 N N . ILE A 1 116 ? -11.841 1.923 -13.722 1.00 91.56 116 ILE A N 1
ATOM 909 C CA . ILE A 1 116 ? -12.368 0.838 -12.892 1.00 91.56 116 ILE A CA 1
ATOM 910 C C . ILE A 1 116 ? -13.352 1.457 -11.903 1.00 91.56 116 ILE A C 1
ATOM 912 O O . ILE A 1 116 ? -12.951 2.157 -10.976 1.00 91.56 116 ILE A O 1
ATOM 916 N N . GLU A 1 117 ? -14.639 1.182 -12.091 1.00 92.44 117 GLU A N 1
ATOM 917 C CA . GLU A 1 117 ? -15.719 1.656 -11.224 1.00 92.44 117 GLU A CA 1
ATOM 918 C C . GLU A 1 117 ? -16.581 0.495 -10.725 1.00 92.44 117 GLU A C 1
ATOM 920 O O . GLU A 1 117 ? -16.551 -0.605 -11.275 1.00 92.44 117 GLU A O 1
ATOM 925 N N . HIS A 1 118 ? -17.382 0.765 -9.691 1.00 89.19 118 HIS A N 1
ATOM 926 C CA . HIS A 1 118 ? -18.376 -0.170 -9.153 1.00 89.19 118 HIS A CA 1
ATOM 927 C C . HIS A 1 118 ? -17.787 -1.530 -8.737 1.00 89.19 118 HIS A C 1
ATOM 929 O O . HIS A 1 118 ? -18.359 -2.587 -9.007 1.00 89.19 118 HIS A O 1
ATOM 935 N N . VAL A 1 119 ? -16.639 -1.511 -8.052 1.00 89.44 119 VAL A N 1
ATOM 936 C CA . VAL A 1 119 ? -16.027 -2.734 -7.519 1.00 89.44 119 VAL A CA 1
ATOM 937 C C . VAL A 1 119 ? -16.824 -3.218 -6.306 1.00 89.44 119 VAL A C 1
ATOM 939 O O . VAL A 1 119 ? -16.838 -2.569 -5.263 1.00 89.44 119 VAL A O 1
ATOM 942 N N . GLY A 1 120 ? -17.490 -4.364 -6.451 1.00 86.44 120 GLY A N 1
ATOM 943 C CA . GLY A 1 120 ? -18.228 -5.032 -5.379 1.00 86.44 120 GLY A CA 1
ATOM 944 C C . GLY A 1 120 ? -17.487 -6.261 -4.859 1.00 86.44 120 GLY A C 1
ATOM 945 O O . GLY A 1 120 ? -16.922 -7.029 -5.639 1.00 86.44 120 GLY A O 1
ATOM 946 N N . LEU A 1 121 ? -17.519 -6.471 -3.542 1.00 83.75 121 LEU A N 1
ATOM 947 C CA . LEU A 1 121 ? -16.974 -7.660 -2.890 1.00 83.75 121 LEU A CA 1
ATOM 948 C C . LEU A 1 121 ? -18.126 -8.502 -2.324 1.00 83.75 121 LEU A C 1
ATOM 950 O O . LEU A 1 121 ? -18.765 -8.113 -1.351 1.00 83.75 121 LEU A O 1
ATOM 954 N N . ASN A 1 122 ? -18.393 -9.655 -2.941 1.00 83.50 122 ASN A N 1
ATOM 955 C CA . ASN A 1 122 ? -19.410 -10.594 -2.465 1.00 83.50 122 ASN A CA 1
ATOM 956 C C . ASN A 1 122 ? -18.790 -11.551 -1.451 1.00 83.50 122 ASN A C 1
ATOM 958 O O . ASN A 1 122 ? -18.019 -12.441 -1.815 1.00 83.50 122 ASN A O 1
ATOM 962 N N . LEU A 1 123 ? -19.138 -11.373 -0.185 1.00 77.44 123 LEU A N 1
ATOM 963 C CA . LEU A 1 123 ? -18.625 -12.195 0.901 1.00 77.44 123 LEU A CA 1
ATOM 964 C C . LEU A 1 123 ? -19.639 -13.281 1.251 1.00 77.44 123 LEU A C 1
ATOM 966 O O . LEU A 1 123 ? -20.837 -13.023 1.358 1.00 77.44 123 LEU A O 1
ATOM 970 N N . GLN A 1 124 ? -19.160 -14.517 1.395 1.00 76.25 124 GLN A N 1
ATOM 971 C CA . GLN A 1 124 ? -19.991 -15.595 1.925 1.00 76.25 124 GLN A CA 1
ATOM 972 C C . GLN A 1 124 ? -20.214 -15.333 3.415 1.00 76.25 124 GLN A C 1
ATOM 974 O O . GLN A 1 124 ? -19.253 -15.007 4.103 1.00 76.25 124 GLN A O 1
ATOM 979 N N . ASN A 1 125 ? -21.476 -15.438 3.854 1.00 66.19 125 ASN A N 1
ATOM 980 C CA . ASN A 1 125 ? -22.004 -15.114 5.187 1.00 66.19 125 ASN A CA 1
ATOM 981 C C . ASN A 1 125 ? -20.930 -14.890 6.272 1.00 66.19 125 ASN A C 1
ATOM 983 O O . ASN A 1 125 ? -20.266 -15.866 6.645 1.00 66.19 125 ASN A O 1
ATOM 987 N N . PRO A 1 126 ? -20.786 -13.660 6.810 1.00 59.44 126 PRO A N 1
ATOM 988 C CA . PRO A 1 126 ? -19.845 -13.402 7.893 1.00 59.44 126 PRO A CA 1
ATOM 989 C C . PRO A 1 126 ? -20.147 -14.361 9.042 1.00 59.44 126 PRO A C 1
ATOM 991 O O . PRO A 1 126 ? -21.307 -14.574 9.408 1.00 59.44 126 PRO A O 1
ATOM 994 N N . CYS A 1 127 ? -19.110 -15.019 9.557 1.00 52.12 127 CYS A N 1
ATOM 995 C CA . CYS A 1 127 ? -19.276 -16.006 10.611 1.00 52.12 127 CYS A CA 1
ATOM 996 C C . CYS A 1 127 ? -19.873 -15.304 11.844 1.00 52.12 127 CYS A C 1
ATOM 998 O O . CYS A 1 127 ? -19.194 -14.466 12.438 1.00 52.12 127 CYS A O 1
ATOM 1000 N N . PRO A 1 128 ? -21.085 -15.663 12.308 1.00 54.47 128 PRO A N 1
ATOM 1001 C CA . PRO A 1 128 ? -21.747 -14.978 13.424 1.00 54.47 128 PRO A CA 1
ATOM 1002 C C . PRO A 1 128 ? -21.065 -15.225 14.783 1.00 54.47 128 PRO A C 1
ATOM 1004 O O . PRO A 1 128 ? -21.598 -14.852 15.822 1.00 54.47 128 PRO A O 1
ATOM 1007 N N . ARG A 1 129 ? -19.917 -15.916 14.797 1.00 53.44 129 ARG A N 1
ATOM 1008 C CA . ARG A 1 129 ? -19.154 -16.286 15.997 1.00 53.44 129 ARG A CA 1
ATOM 1009 C C . ARG A 1 129 ? -17.890 -15.458 16.201 1.00 53.44 129 ARG A C 1
ATOM 1011 O O . ARG A 1 129 ? -17.163 -15.729 17.151 1.00 53.44 129 ARG A O 1
ATOM 1018 N N . SER A 1 130 ? -17.587 -14.523 15.305 1.00 55.28 130 SER A N 1
ATOM 1019 C CA . SER A 1 130 ? -16.384 -13.715 15.444 1.00 55.28 130 SER A CA 1
ATOM 1020 C C . SER A 1 130 ? -16.674 -12.514 16.338 1.00 55.28 130 SER A C 1
ATOM 1022 O O . SER A 1 130 ? -17.432 -11.629 15.964 1.00 55.28 130 SER A O 1
ATOM 1024 N N . GLU A 1 131 ? -16.053 -12.469 17.515 1.00 61.38 131 GLU A N 1
ATOM 1025 C CA . GLU A 1 131 ? -15.935 -11.240 18.317 1.00 61.38 131 GLU A CA 1
ATOM 1026 C C . GLU A 1 131 ? -14.992 -10.210 17.651 1.00 61.38 131 GLU A C 1
ATOM 1028 O O . GLU A 1 131 ? -14.737 -9.145 18.208 1.00 61.38 131 GLU A O 1
ATOM 1033 N N . LEU A 1 132 ? -14.440 -10.529 16.472 1.00 67.06 132 LEU A N 1
ATOM 1034 C CA . LEU A 1 132 ? -13.496 -9.692 15.741 1.00 67.06 132 LEU A CA 1
ATOM 1035 C C . LEU A 1 132 ? -14.250 -8.768 14.782 1.00 67.06 132 LEU A C 1
ATOM 1037 O O . LEU A 1 132 ? -15.075 -9.225 13.992 1.00 67.06 132 LEU A O 1
ATOM 1041 N N . MET A 1 133 ? -13.921 -7.475 14.814 1.00 72.81 133 MET A N 1
ATOM 1042 C CA . MET A 1 133 ? -14.329 -6.549 13.760 1.00 72.81 133 MET A CA 1
ATOM 1043 C C . MET A 1 133 ? -13.540 -6.846 12.483 1.00 72.81 133 MET A C 1
ATOM 1045 O O . MET A 1 133 ? -12.310 -6.819 12.490 1.00 72.81 133 MET A O 1
ATOM 1049 N N . GLU A 1 134 ? -14.246 -7.113 11.386 1.00 82.81 134 GLU A N 1
ATOM 1050 C CA . GLU A 1 134 ? -13.639 -7.371 10.081 1.00 82.81 134 GLU A CA 1
ATOM 1051 C C . GLU A 1 134 ? -13.743 -6.128 9.191 1.00 82.81 134 GLU A C 1
ATOM 1053 O O . GLU A 1 134 ? -14.832 -5.606 8.933 1.00 82.81 134 GLU A O 1
ATOM 1058 N N . TYR A 1 135 ? -12.592 -5.671 8.700 1.00 88.00 135 TYR A N 1
ATOM 1059 C CA . TYR A 1 135 ? -12.484 -4.571 7.750 1.00 88.00 135 TYR A CA 1
ATOM 1060 C C . TYR A 1 135 ? -11.889 -5.072 6.437 1.00 88.00 135 TYR A C 1
ATOM 1062 O O . TYR A 1 135 ? -10.918 -5.829 6.420 1.00 88.00 135 TYR A O 1
ATOM 1070 N N . PHE A 1 136 ? -12.454 -4.611 5.325 1.00 90.31 136 PHE A N 1
ATOM 1071 C CA . PHE A 1 136 ? -12.028 -4.962 3.975 1.00 90.31 136 PHE A CA 1
ATOM 1072 C C . PHE A 1 136 ? -11.566 -3.714 3.231 1.00 90.31 136 PHE A C 1
ATOM 1074 O O . PHE A 1 136 ? -12.129 -2.634 3.389 1.00 90.31 136 PHE A O 1
ATOM 1081 N N . LEU A 1 137 ? -10.552 -3.860 2.385 1.00 93.25 137 LEU A N 1
ATOM 1082 C CA . LEU A 1 137 ? -10.089 -2.805 1.488 1.00 93.25 137 LEU A CA 1
ATOM 1083 C C . LEU A 1 137 ? -9.726 -3.409 0.136 1.00 93.25 137 LEU A C 1
ATOM 1085 O O . LEU A 1 137 ? -9.303 -4.562 0.045 1.00 93.25 137 LEU A O 1
ATOM 1089 N N . ILE A 1 138 ? -9.853 -2.606 -0.911 1.00 94.31 138 ILE A N 1
ATOM 1090 C CA . ILE A 1 138 ? -9.441 -2.964 -2.263 1.00 94.31 138 ILE A CA 1
ATOM 1091 C C . ILE A 1 138 ? -8.188 -2.164 -2.589 1.00 94.31 138 ILE A C 1
ATOM 1093 O O . ILE A 1 138 ? -8.199 -0.937 -2.502 1.00 94.31 138 ILE A O 1
ATOM 1097 N N . ALA A 1 139 ? -7.118 -2.858 -2.973 1.00 95.25 139 ALA A N 1
ATOM 1098 C CA . ALA A 1 139 ? -5.906 -2.237 -3.485 1.00 95.25 139 ALA A CA 1
ATOM 1099 C C . ALA A 1 139 ? -5.790 -2.480 -4.995 1.00 95.25 139 ALA A C 1
ATOM 1101 O O . ALA A 1 139 ? -5.838 -3.623 -5.448 1.00 95.25 139 ALA A O 1
ATOM 1102 N N . VAL A 1 140 ? -5.618 -1.408 -5.766 1.00 95.62 140 VAL A N 1
ATOM 1103 C CA . VAL A 1 140 ? -5.348 -1.448 -7.208 1.00 95.62 140 VAL A CA 1
ATOM 1104 C C . VAL A 1 140 ? -3.878 -1.110 -7.420 1.00 95.62 140 VAL A C 1
ATOM 1106 O O . VAL A 1 140 ? -3.362 -0.177 -6.804 1.00 95.62 140 VAL A O 1
ATOM 1109 N N . ILE A 1 141 ? -3.190 -1.884 -8.260 1.00 95.88 141 ILE A N 1
ATOM 1110 C CA . ILE A 1 141 ? -1.747 -1.758 -8.482 1.00 95.88 141 ILE A CA 1
ATOM 1111 C C . ILE A 1 141 ? -1.465 -1.681 -9.982 1.00 95.88 141 ILE A C 1
ATOM 1113 O O . ILE A 1 141 ? -1.912 -2.540 -10.740 1.00 95.88 141 ILE A O 1
ATOM 1117 N N . GLN A 1 142 ? -0.679 -0.684 -10.393 1.00 93.69 142 GLN A N 1
ATOM 1118 C CA . GLN A 1 142 ? -0.168 -0.537 -11.757 1.00 93.69 142 GLN A CA 1
ATOM 1119 C C . GLN A 1 142 ? 1.290 -0.067 -11.704 1.00 93.69 142 GLN A C 1
ATOM 1121 O O . GLN A 1 142 ? 1.571 1.071 -11.327 1.00 93.69 142 GLN A O 1
ATOM 1126 N N . GLY A 1 143 ? 2.225 -0.938 -12.088 1.00 91.69 143 GLY A N 1
ATOM 1127 C CA . GLY A 1 143 ? 3.655 -0.654 -11.930 1.00 91.69 143 GLY A CA 1
ATOM 1128 C C . GLY A 1 143 ? 4.023 -0.494 -10.452 1.00 91.69 143 GLY A C 1
ATOM 1129 O O . GLY A 1 143 ? 3.782 -1.402 -9.658 1.00 91.69 143 GLY A O 1
ATOM 1130 N N . ASP A 1 144 ? 4.579 0.660 -10.089 1.00 92.56 144 ASP A N 1
ATOM 1131 C CA . ASP A 1 144 ? 4.911 1.065 -8.718 1.00 92.56 144 ASP A CA 1
ATOM 1132 C C . ASP A 1 144 ? 3.798 1.885 -8.031 1.00 92.56 144 ASP A C 1
ATOM 1134 O O . ASP A 1 144 ? 3.924 2.278 -6.865 1.00 92.56 144 ASP A O 1
ATOM 1138 N N . ASN A 1 145 ? 2.690 2.140 -8.733 1.00 93.44 145 ASN A N 1
ATOM 1139 C CA . ASN A 1 145 ? 1.552 2.871 -8.197 1.00 93.44 145 ASN A CA 1
ATOM 1140 C C . ASN A 1 145 ? 0.606 1.930 -7.460 1.00 93.44 145 ASN A C 1
ATOM 1142 O O . ASN A 1 145 ? 0.267 0.848 -7.941 1.00 93.44 145 ASN A O 1
ATOM 1146 N N . VAL A 1 146 ? 0.175 2.373 -6.280 1.00 97.12 146 VAL A N 1
ATOM 1147 C CA . VAL A 1 146 ? -0.745 1.647 -5.406 1.00 97.12 146 VAL A CA 1
ATOM 1148 C C . VAL A 1 146 ? -1.837 2.608 -4.968 1.00 97.12 146 VAL A C 1
ATOM 1150 O O . VAL A 1 146 ? -1.551 3.629 -4.338 1.00 97.12 146 VAL A O 1
ATOM 1153 N N . TRP A 1 147 ? -3.081 2.255 -5.263 1.00 95.56 147 TRP A N 1
ATOM 1154 C CA . TRP A 1 147 ? -4.277 2.935 -4.779 1.00 95.56 147 TRP A CA 1
ATOM 1155 C C . TRP A 1 147 ? -5.015 2.005 -3.830 1.00 95.56 147 TRP A C 1
ATOM 1157 O O . TRP A 1 147 ? -5.095 0.808 -4.084 1.00 95.56 147 TRP A O 1
ATOM 1167 N N . GLY A 1 148 ? -5.551 2.544 -2.741 1.00 95.12 148 GLY A N 1
ATOM 1168 C CA . GLY A 1 148 ? -6.377 1.795 -1.802 1.00 95.12 148 GLY A CA 1
ATOM 1169 C C . GLY A 1 148 ? -7.724 2.471 -1.622 1.00 95.12 148 GLY A C 1
ATOM 1170 O O . GLY A 1 148 ? -7.779 3.698 -1.512 1.00 95.12 148 GLY A O 1
ATOM 1171 N N . SER A 1 149 ? -8.797 1.686 -1.557 1.00 94.56 149 SER A N 1
ATOM 1172 C CA . SER A 1 149 ? -10.086 2.171 -1.069 1.00 94.56 149 SER A CA 1
ATOM 1173 C C . SER A 1 149 ? -9.981 2.596 0.400 1.00 94.56 149 SER A C 1
ATOM 1175 O O . SER A 1 149 ? -9.003 2.300 1.094 1.00 94.56 149 SER A O 1
ATOM 1177 N N . THR A 1 150 ? -11.014 3.262 0.905 1.00 92.25 150 THR A N 1
ATOM 1178 C CA . THR A 1 150 ? -11.238 3.332 2.354 1.00 92.25 150 THR A CA 1
ATOM 1179 C C . THR A 1 150 ? -11.471 1.927 2.906 1.00 92.25 150 THR A C 1
ATOM 1181 O O . THR A 1 150 ? -11.897 1.030 2.166 1.00 92.25 150 THR A O 1
ATOM 1184 N N . ALA A 1 151 ? -11.191 1.725 4.192 1.00 91.69 151 ALA A N 1
ATOM 1185 C CA . ALA A 1 151 ? -11.579 0.491 4.860 1.00 91.69 151 ALA A CA 1
ATOM 1186 C C . ALA A 1 151 ? -13.110 0.429 4.990 1.00 91.69 151 ALA A C 1
ATOM 1188 O O . ALA A 1 151 ? -13.758 1.417 5.335 1.00 91.69 151 ALA A O 1
ATOM 1189 N N . ILE A 1 152 ? -13.687 -0.729 4.686 1.00 88.62 152 ILE A N 1
ATOM 1190 C CA . ILE A 1 152 ? -15.126 -0.986 4.710 1.00 88.62 152 ILE A CA 1
ATOM 1191 C C . ILE A 1 152 ? -15.389 -2.009 5.809 1.00 88.62 152 ILE A C 1
ATOM 1193 O O . ILE A 1 152 ? -14.857 -3.118 5.765 1.00 88.62 152 ILE A O 1
ATOM 1197 N N . ASN A 1 153 ? -16.202 -1.628 6.790 1.00 84.44 153 ASN A N 1
ATOM 1198 C CA . ASN A 1 153 ? -16.684 -2.524 7.835 1.00 84.44 153 ASN A CA 1
ATOM 1199 C C . ASN A 1 153 ? -17.973 -3.211 7.367 1.00 84.44 153 ASN A C 1
ATOM 1201 O O . ASN A 1 153 ? -18.856 -2.558 6.805 1.00 84.44 153 ASN A O 1
ATOM 1205 N N . LEU A 1 154 ? -18.101 -4.507 7.636 1.00 72.44 154 LEU A N 1
ATOM 1206 C CA . LEU A 1 154 ? -19.370 -5.221 7.539 1.00 72.44 154 LEU A CA 1
ATOM 1207 C C . LEU A 1 154 ? -20.047 -5.229 8.908 1.00 72.44 154 LEU A C 1
ATOM 1209 O O . LEU A 1 154 ? -20.044 -6.245 9.603 1.00 72.44 154 LEU A O 1
ATOM 1213 N N . SER A 1 155 ? -20.628 -4.105 9.320 1.00 61.19 155 SER A N 1
ATOM 1214 C CA . SER A 1 155 ? -21.467 -4.157 10.512 1.00 61.19 155 SER A CA 1
ATOM 1215 C C . SER A 1 155 ? -22.755 -4.892 10.151 1.00 61.19 155 SER A C 1
ATOM 1217 O O . SER A 1 155 ? -23.413 -4.558 9.165 1.00 61.19 155 SER A O 1
ATOM 1219 N N . VAL A 1 156 ? -23.118 -5.892 10.955 1.00 52.75 156 VAL A N 1
ATOM 1220 C CA . VAL A 1 156 ? -24.378 -6.652 10.854 1.00 52.75 156 VAL A CA 1
ATOM 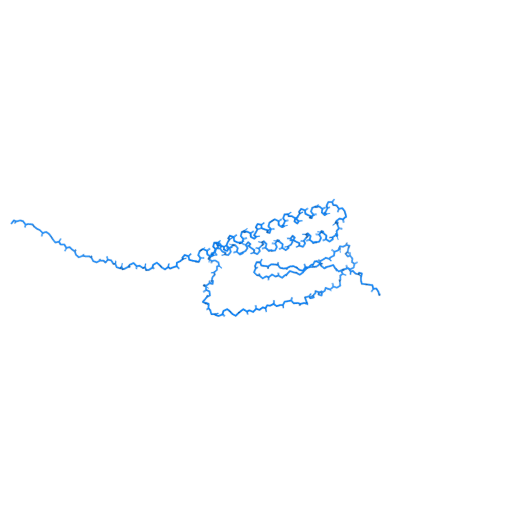1221 C C . VAL A 1 156 ? -25.592 -5.791 11.262 1.00 52.75 156 VAL A C 1
ATOM 1223 O O . VAL A 1 156 ? -26.723 -6.261 11.239 1.00 52.75 156 VAL A O 1
ATOM 1226 N N . ASP A 1 157 ? -25.401 -4.505 11.558 1.00 45.19 157 ASP A N 1
ATOM 1227 C CA . ASP A 1 157 ? -26.483 -3.568 11.862 1.00 45.19 157 ASP A CA 1
ATOM 1228 C C . ASP A 1 157 ? -27.081 -2.942 10.590 1.00 45.19 157 ASP A C 1
ATOM 1230 O O . ASP A 1 157 ? -27.025 -1.731 10.366 1.00 45.19 157 ASP A O 1
ATOM 1234 N N . ALA A 1 158 ? -27.693 -3.772 9.744 1.00 36.00 158 ALA A N 1
ATOM 1235 C CA . ALA A 1 158 ? -28.769 -3.298 8.879 1.00 36.00 158 ALA A CA 1
ATOM 1236 C C . ALA A 1 158 ? -30.083 -3.409 9.678 1.00 36.00 158 ALA A C 1
ATOM 1238 O O . ALA A 1 158 ? -30.408 -4.509 10.133 1.00 36.00 158 ALA A O 1
ATOM 1239 N N . PRO A 1 159 ? -30.830 -2.311 9.906 1.00 39.66 159 PRO A N 1
ATOM 1240 C CA . PRO A 1 159 ? -32.071 -2.371 10.668 1.00 39.66 159 PRO A CA 1
ATOM 1241 C C . PRO A 1 159 ? -33.102 -3.277 9.978 1.00 39.66 159 PRO A C 1
ATOM 1243 O O . PRO A 1 159 ? -33.204 -3.292 8.751 1.00 39.66 159 PRO A O 1
ATOM 1246 N N . HIS A 1 160 ? -33.825 -4.022 10.821 1.00 38.47 160 HIS A N 1
ATOM 1247 C CA . HIS A 1 160 ? -34.971 -4.881 10.509 1.00 38.47 160 HIS A CA 1
ATOM 1248 C C . HIS A 1 160 ? -36.045 -4.222 9.636 1.00 38.47 160 HIS A C 1
ATOM 1250 O O . HIS A 1 1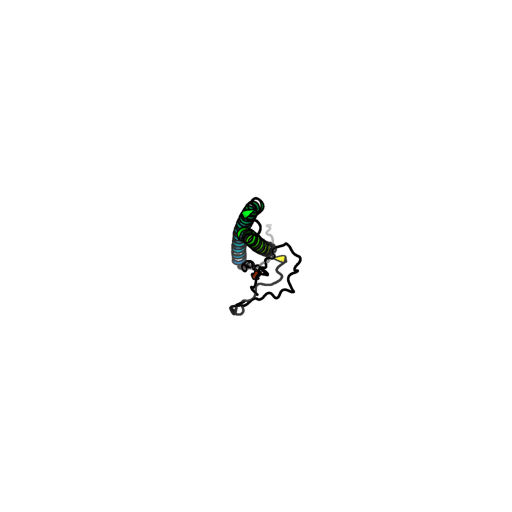60 ? -36.321 -3.017 9.841 1.00 38.47 160 HIS A O 1
#

pLDDT: mean 78.87, std 21.19, range [33.5, 98.81]

Foldseek 3Di:
DDDDDDDDDDDDDDDDDPPPDPPPVVVVLVVVLVVLVVLLVVLVVQLVVLVVQLVVLVVDVVNVVHLSNQVSVVSNVQSVLLNVLSVVVNVCSVCVVVVPDDDDPDDDDDDDDDDDDDDDDDDDDDDPPDPDWDWDKDWDDDRSDIDIDRIDTPDPPPDD

Radius of gyration: 30.37 Å; chains: 1; bounding box: 118×26×76 Å

Organism: NCBI:txid1563983

Secondary structure (DSSP, 8-state):
--------------PPPP----HHHHHHHHHHHHHHHHHHHHHHHHHHHHHHHHHHHHHSGGGTT-HHHHHHHHHHHHHHHHHHHHHHHHHHHH-GGG--PPPPP----------------------TT--SPPEE--EEEETTEEEEPPPEE--S----